Protein AF-A0A354Q6W4-F1 (afdb_monomer_lite)

pLDDT: mean 79.2, std 16.29, range [40.66, 94.56]

Sequence (60 aa):
RSGRCPVNLRWVIFHQKESLEENGAIIRFGKRRWLVDEDRFINWLRENGSSFSTPSRKIN

Secondary structure (DSSP, 8-state):
-----SS-HHHHHHHSHHHHHHTTSEEEETTTEEEE-HHHHHHHHHHHTTS---------

Structure (mmCIF, N/CA/C/O backbone):
data_AF-A0A354Q6W4-F1
#
_entry.id   AF-A0A354Q6W4-F1
#
loop_
_atom_site.group_PDB
_atom_site.id
_atom_site.type_symbol
_atom_site.label_atom_id
_atom_site.label_alt_id
_atom_site.label_comp_id
_atom_site.label_asym_id
_atom_site.label_entity_id
_atom_site.label_seq_id
_atom_site.pdbx_PDB_ins_code
_atom_site.Cartn_x
_atom_site.Cartn_y
_atom_site.Cartn_z
_atom_site.occupancy
_atom_sit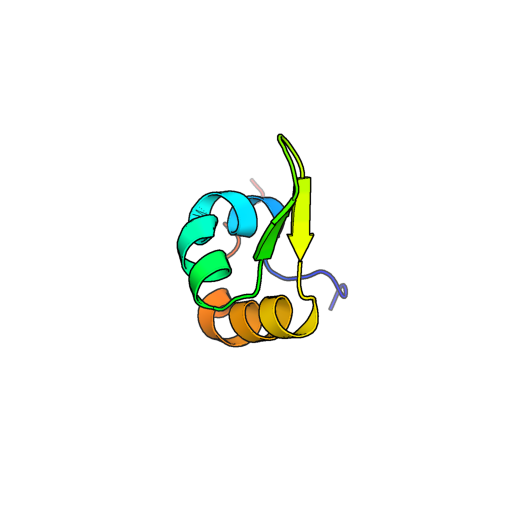e.B_iso_or_equiv
_atom_site.auth_seq_id
_atom_site.auth_comp_id
_atom_site.auth_asym_id
_atom_site.auth_atom_id
_atom_site.pdbx_PDB_model_num
ATOM 1 N N . ARG A 1 1 ? 19.198 -7.197 -12.370 1.00 47.41 1 ARG A N 1
ATOM 2 C CA . ARG A 1 1 ? 18.480 -6.137 -11.611 1.00 47.41 1 ARG A CA 1
ATOM 3 C C . ARG A 1 1 ? 17.912 -6.785 -10.351 1.00 47.41 1 ARG A C 1
ATOM 5 O O . ARG A 1 1 ? 17.303 -7.832 -10.479 1.00 47.41 1 ARG A O 1
ATOM 12 N N . SER A 1 2 ? 18.158 -6.241 -9.159 1.00 53.16 2 SER A N 1
ATOM 13 C CA . SER A 1 2 ? 17.988 -6.916 -7.853 1.00 53.16 2 SER A CA 1
ATOM 14 C C . SER A 1 2 ? 16.5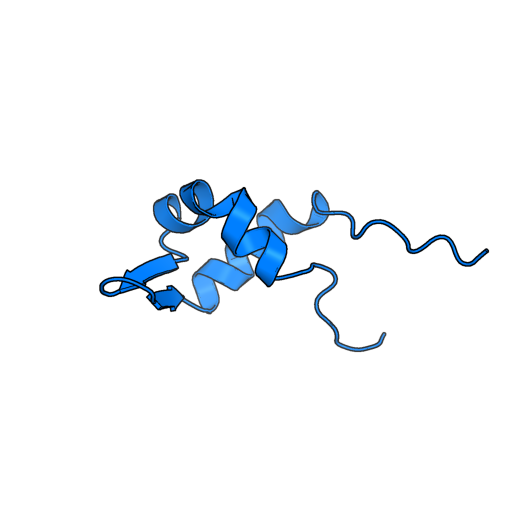41 -7.171 -7.386 1.00 53.16 2 SER A C 1
ATOM 16 O O . SER A 1 2 ? 16.339 -7.436 -6.207 1.00 53.16 2 SER A O 1
ATOM 18 N N . GLY A 1 3 ? 15.528 -7.074 -8.256 1.00 60.16 3 GLY A N 1
ATOM 19 C CA . GLY A 1 3 ? 14.113 -7.324 -7.921 1.00 60.16 3 GLY A CA 1
ATOM 20 C C . GLY A 1 3 ? 13.503 -6.405 -6.850 1.00 60.16 3 GLY A C 1
ATOM 21 O O . GLY A 1 3 ? 12.316 -6.506 -6.564 1.00 60.16 3 GLY A O 1
ATOM 22 N N . ARG A 1 4 ? 14.287 -5.505 -6.245 1.00 62.47 4 ARG A N 1
ATOM 23 C CA . ARG A 1 4 ? 13.821 -4.585 -5.208 1.00 62.47 4 ARG A CA 1
ATOM 24 C C . ARG A 1 4 ? 13.049 -3.431 -5.835 1.00 62.47 4 ARG A C 1
ATOM 26 O O . ARG A 1 4 ? 13.475 -2.881 -6.850 1.00 62.47 4 ARG A O 1
ATOM 33 N N . CYS A 1 5 ? 11.947 -3.054 -5.186 1.00 66.94 5 CYS A N 1
ATOM 34 C CA . CYS A 1 5 ? 11.213 -1.835 -5.503 1.00 66.94 5 CYS A CA 1
ATOM 35 C C . CYS A 1 5 ? 12.195 -0.646 -5.495 1.00 66.94 5 CYS A C 1
ATOM 37 O O . CYS A 1 5 ? 12.947 -0.500 -4.525 1.00 66.94 5 CYS A O 1
ATOM 39 N N . PRO A 1 6 ? 12.220 0.191 -6.548 1.00 68.25 6 PRO A N 1
ATOM 40 C CA . PRO A 1 6 ? 13.151 1.313 -6.652 1.00 68.25 6 PRO A CA 1
ATOM 41 C C . PRO A 1 6 ? 12.821 2.466 -5.694 1.00 68.25 6 PRO A C 1
ATOM 43 O O . PRO A 1 6 ? 13.506 3.484 -5.732 1.00 68.25 6 PRO A O 1
ATOM 46 N N . VAL A 1 7 ? 11.789 2.319 -4.855 1.00 73.12 7 VAL A N 1
ATOM 47 C CA . VAL A 1 7 ? 11.280 3.348 -3.950 1.00 73.12 7 VAL A CA 1
ATOM 48 C C . VAL A 1 7 ? 11.165 2.793 -2.530 1.00 73.12 7 VAL A C 1
ATOM 50 O O . VAL A 1 7 ? 10.805 1.635 -2.306 1.00 73.12 7 VAL A O 1
ATOM 53 N N . ASN A 1 8 ? 11.449 3.636 -1.537 1.00 80.94 8 ASN A N 1
ATOM 54 C CA . ASN A 1 8 ? 11.191 3.314 -0.138 1.00 80.94 8 ASN A CA 1
ATOM 55 C C . ASN A 1 8 ? 9.683 3.410 0.159 1.00 80.94 8 ASN A C 1
ATOM 57 O O . ASN A 1 8 ? 9.161 4.497 0.405 1.00 80.94 8 ASN A O 1
ATOM 61 N N . LEU A 1 9 ? 8.991 2.266 0.171 1.00 80.75 9 LEU A N 1
ATOM 62 C CA . LEU A 1 9 ? 7.536 2.197 0.377 1.00 80.75 9 LEU A CA 1
ATOM 63 C C . LEU A 1 9 ? 7.072 2.845 1.685 1.00 80.75 9 LEU A C 1
ATOM 65 O O . LEU A 1 9 ? 6.038 3.505 1.716 1.00 80.75 9 LEU A O 1
ATOM 69 N N . ARG A 1 10 ? 7.852 2.707 2.766 1.00 81.62 10 ARG A N 1
ATOM 70 C CA . ARG A 1 10 ? 7.524 3.338 4.050 1.00 81.62 10 ARG A CA 1
ATOM 71 C C . ARG A 1 10 ? 7.507 4.856 3.910 1.00 81.62 10 ARG A C 1
ATOM 73 O O . ARG A 1 10 ? 6.583 5.492 4.398 1.00 81.62 10 ARG A O 1
ATOM 80 N N . TRP A 1 11 ? 8.510 5.427 3.244 1.00 85.12 11 TRP A N 1
ATOM 81 C CA . TRP A 1 11 ? 8.564 6.868 2.999 1.00 85.12 11 TRP A CA 1
ATOM 82 C C . TRP A 1 11 ? 7.346 7.336 2.196 1.00 85.12 11 TRP A C 1
ATOM 84 O O . TRP A 1 11 ? 6.687 8.282 2.621 1.00 85.12 11 TRP A O 1
ATOM 94 N N . VAL A 1 12 ? 6.999 6.622 1.118 1.00 87.00 12 VAL A N 1
ATOM 95 C CA . VAL A 1 12 ? 5.834 6.934 0.271 1.00 87.00 12 VAL A CA 1
ATOM 96 C C . VAL A 1 12 ? 4.548 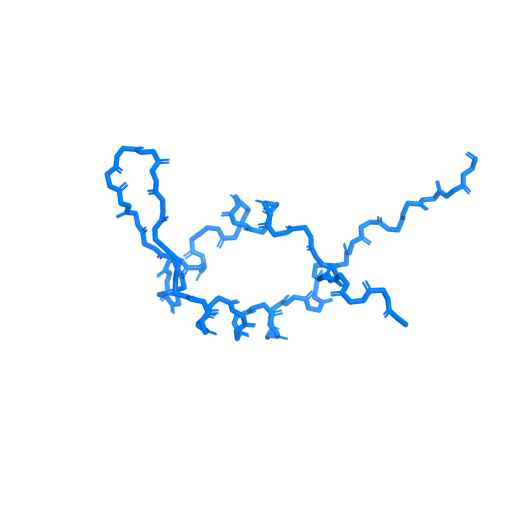6.952 1.085 1.00 87.00 12 VAL A C 1
ATOM 98 O O . VAL A 1 12 ? 3.842 7.952 1.068 1.00 87.00 12 VAL A O 1
ATOM 101 N N . ILE A 1 13 ? 4.279 5.904 1.866 1.00 84.75 13 ILE A N 1
ATOM 102 C CA . ILE A 1 13 ? 3.046 5.815 2.660 1.00 84.75 13 ILE A CA 1
ATOM 103 C C . ILE A 1 13 ? 2.915 6.994 3.637 1.00 84.75 13 ILE A C 1
ATOM 105 O O . ILE A 1 13 ? 1.816 7.503 3.833 1.00 84.75 13 ILE A O 1
ATOM 109 N N . PHE A 1 14 ? 4.016 7.451 4.243 1.00 84.69 14 PHE A N 1
ATOM 110 C CA . PHE A 1 14 ? 3.970 8.564 5.198 1.00 84.69 14 PHE A CA 1
ATOM 111 C C . PHE A 1 14 ? 3.901 9.949 4.544 1.00 84.69 14 PHE A C 1
ATOM 113 O O . PHE A 1 14 ? 3.276 10.833 5.121 1.00 84.69 14 PHE A O 1
ATOM 120 N N . HIS A 1 15 ? 4.524 10.151 3.380 1.00 87.06 15 HIS A N 1
ATOM 121 C CA . HIS A 1 15 ? 4.601 11.474 2.738 1.00 87.06 15 HIS A CA 1
ATOM 122 C C . HIS A 1 15 ? 3.512 11.700 1.688 1.00 87.06 15 HIS A C 1
ATOM 124 O O . HIS A 1 15 ? 3.182 12.840 1.396 1.00 87.06 15 HIS A O 1
ATOM 130 N N . GLN A 1 16 ? 2.955 10.626 1.129 1.00 90.25 16 GLN A N 1
ATOM 131 C CA . GLN A 1 16 ? 1.950 10.655 0.059 1.00 90.25 16 GLN A CA 1
ATOM 132 C C . GLN A 1 16 ? 0.609 10.088 0.537 1.00 90.25 16 GLN A C 1
ATOM 134 O O . GLN A 1 16 ? -0.225 9.668 -0.257 1.00 90.25 16 GLN A O 1
ATOM 139 N N . LYS A 1 17 ? 0.409 10.060 1.860 1.00 89.50 17 LYS A N 1
ATOM 140 C CA . LYS A 1 17 ? -0.754 9.471 2.529 1.00 89.50 17 LYS A CA 1
ATOM 141 C C . LYS A 1 17 ? -2.081 9.963 1.949 1.00 89.50 17 LYS A C 1
ATOM 143 O O . LYS A 1 17 ? -2.943 9.147 1.661 1.00 89.50 17 LYS A O 1
ATOM 148 N N . GLU A 1 18 ? -2.223 11.276 1.799 1.00 91.62 18 GLU A N 1
ATOM 149 C CA . GLU A 1 18 ? -3.448 11.919 1.315 1.00 91.62 18 GLU A CA 1
ATOM 150 C C . GLU A 1 18 ? -3.776 11.474 -0.114 1.00 91.62 18 GLU A C 1
ATOM 152 O O . GLU A 1 18 ? -4.843 10.921 -0.352 1.00 91.62 18 GLU A O 1
ATOM 157 N N . SER A 1 19 ? -2.802 11.557 -1.026 1.00 92.50 19 SER A N 1
ATOM 158 C CA . SER A 1 19 ? -2.965 11.085 -2.407 1.00 92.50 19 SER A CA 1
ATOM 159 C C . SER A 1 19 ? -3.303 9.590 -2.477 1.00 92.50 19 SER A C 1
ATOM 161 O O . SER A 1 19 ? -4.144 9.171 -3.272 1.00 92.50 19 SER A O 1
ATOM 163 N N . LEU A 1 20 ? -2.688 8.764 -1.626 1.00 93.00 20 LEU A N 1
ATOM 164 C CA . LEU A 1 20 ? -2.986 7.333 -1.558 1.00 93.00 20 LEU A CA 1
ATOM 165 C C . LEU A 1 20 ? -4.402 7.048 -1.030 1.00 93.00 20 LEU A C 1
ATOM 167 O O . LEU A 1 20 ? -5.032 6.099 -1.496 1.00 93.00 20 LEU A O 1
ATOM 171 N N . GLU A 1 21 ? -4.903 7.834 -0.07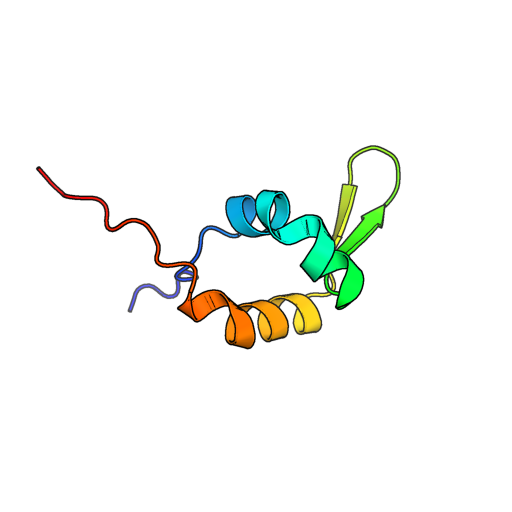4 1.00 93.69 21 GLU A N 1
ATOM 172 C CA . GLU A 1 21 ? -6.286 7.729 0.412 1.00 93.69 21 GLU A CA 1
ATOM 173 C C . GLU A 1 21 ? -7.285 8.156 -0.676 1.00 93.69 21 GLU A C 1
ATOM 175 O O . GLU A 1 21 ? -8.252 7.435 -0.921 1.00 93.69 21 GLU A O 1
ATOM 180 N N . GLU A 1 22 ? -7.029 9.262 -1.382 1.00 93.69 22 GLU A N 1
ATOM 181 C CA . GLU A 1 22 ? -7.883 9.766 -2.474 1.00 93.69 22 GLU A CA 1
ATOM 182 C C . GLU A 1 22 ? -8.008 8.780 -3.642 1.00 93.69 22 GLU A C 1
ATOM 184 O O . GLU A 1 22 ? -9.093 8.583 -4.189 1.00 93.69 22 GLU A O 1
ATOM 189 N N . ASN A 1 23 ? -6.914 8.102 -3.995 1.00 93.06 23 ASN A N 1
ATOM 190 C CA . ASN A 1 23 ? -6.906 7.072 -5.038 1.00 93.06 23 ASN A CA 1
ATOM 191 C C . ASN A 1 23 ? -7.467 5.717 -4.548 1.00 93.06 23 ASN A C 1
ATOM 193 O O . ASN A 1 23 ? -7.575 4.750 -5.313 1.00 93.06 23 ASN A O 1
ATOM 197 N N . GLY A 1 24 ? -7.830 5.619 -3.265 1.00 93.31 24 GLY A N 1
ATOM 198 C CA . GLY A 1 24 ? -8.311 4.390 -2.636 1.00 93.31 24 GLY A CA 1
ATOM 199 C C . GLY A 1 24 ? -7.244 3.300 -2.516 1.00 93.31 24 GLY A C 1
ATOM 200 O O . GLY A 1 24 ? -7.586 2.132 -2.368 1.00 93.31 24 GLY A O 1
ATOM 201 N N . ALA A 1 25 ? -5.961 3.659 -2.602 1.0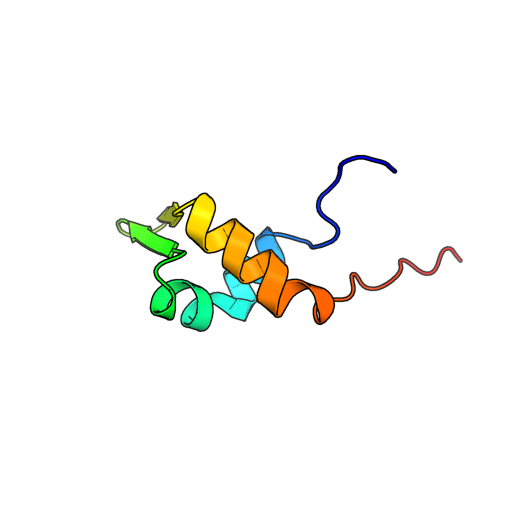0 94.56 25 ALA A N 1
ATOM 202 C CA . ALA A 1 25 ? -4.845 2.732 -2.438 1.00 94.56 25 ALA A CA 1
ATOM 203 C C . ALA A 1 25 ? -4.622 2.356 -0.968 1.00 94.56 25 ALA A C 1
ATOM 205 O O . ALA A 1 25 ? -4.163 1.252 -0.672 1.00 94.56 25 ALA A O 1
ATOM 206 N N . ILE A 1 26 ? -4.951 3.256 -0.036 1.00 94.25 26 ILE A N 1
ATOM 207 C CA . ILE A 1 26 ? -4.939 2.966 1.400 1.00 94.25 26 ILE A CA 1
ATOM 208 C C . ILE A 1 26 ? -6.217 3.462 2.073 1.00 94.25 26 ILE A C 1
ATOM 210 O O . ILE A 1 26 ? -6.811 4.454 1.663 1.00 94.25 26 ILE A O 1
ATOM 214 N N . ILE A 1 27 ? -6.607 2.805 3.162 1.00 93.69 27 ILE A N 1
ATOM 215 C CA . ILE A 1 27 ? -7.693 3.261 4.034 1.00 93.69 27 ILE A CA 1
ATOM 216 C C . ILE A 1 27 ? -7.343 3.023 5.500 1.00 93.69 27 ILE A C 1
ATOM 218 O O . ILE A 1 27 ? -6.674 2.049 5.866 1.00 93.69 27 ILE A O 1
ATOM 222 N N . ARG A 1 28 ? -7.787 3.931 6.370 1.00 90.19 28 ARG A N 1
ATOM 223 C CA . ARG A 1 28 ? -7.543 3.824 7.808 1.00 90.19 28 ARG A CA 1
ATOM 224 C C . ARG A 1 28 ? -8.308 2.644 8.397 1.00 90.19 28 ARG A C 1
ATOM 226 O O . ARG A 1 28 ? -9.522 2.551 8.256 1.00 90.19 28 ARG A O 1
ATOM 233 N N . PHE A 1 29 ? -7.609 1.801 9.152 1.00 92.00 29 PHE A N 1
ATOM 234 C CA . PHE A 1 29 ? -8.202 0.684 9.881 1.00 92.00 29 PHE A CA 1
ATOM 235 C C . PHE A 1 29 ? -7.878 0.778 11.372 1.00 92.00 29 PHE A C 1
ATOM 237 O O . PHE A 1 29 ? -6.785 0.457 11.850 1.00 92.00 29 PHE A O 1
ATOM 244 N N . GLY A 1 30 ? -8.854 1.270 12.131 1.00 91.62 30 GLY A N 1
ATOM 245 C CA . GLY A 1 30 ? -8.705 1.515 13.560 1.00 91.62 30 GLY A CA 1
ATOM 246 C C . GLY A 1 30 ? -7.662 2.592 13.888 1.00 91.62 30 GLY A C 1
ATOM 247 O O . GLY A 1 30 ? -7.399 3.524 13.123 1.00 91.62 30 GLY A O 1
ATOM 248 N N . LYS A 1 31 ? -7.069 2.495 15.085 1.00 88.62 31 LYS A N 1
ATOM 249 C CA . LYS A 1 31 ? -6.247 3.582 15.643 1.00 88.62 31 LYS A CA 1
ATOM 250 C C . LYS A 1 31 ? -4.849 3.692 15.022 1.00 88.62 31 LYS A C 1
ATOM 252 O O . LYS A 1 31 ? -4.332 4.803 14.944 1.00 88.62 31 LYS A O 1
ATOM 257 N N . ARG A 1 32 ? -4.230 2.570 14.625 1.00 86.75 32 ARG A N 1
ATOM 258 C CA . ARG A 1 32 ? -2.795 2.490 14.258 1.00 86.75 32 ARG A CA 1
ATOM 259 C C . ARG A 1 32 ? -2.490 1.670 12.998 1.00 86.75 32 ARG A C 1
ATOM 261 O O . ARG A 1 32 ? -1.319 1.419 12.731 1.00 86.75 32 ARG A O 1
ATOM 268 N N . ARG A 1 33 ? -3.501 1.195 12.267 1.00 87.38 33 ARG A N 1
ATOM 269 C CA . ARG A 1 33 ? -3.300 0.344 11.088 1.00 87.38 33 ARG A CA 1
ATOM 270 C C . ARG A 1 33 ? -3.928 0.974 9.853 1.00 87.38 33 ARG A C 1
ATOM 272 O O . ARG A 1 33 ? -4.839 1.795 9.946 1.00 87.38 33 ARG A O 1
ATOM 279 N N . TRP A 1 34 ? -3.403 0.554 8.715 1.00 89.69 34 TRP A N 1
ATOM 280 C CA . TRP A 1 34 ? -3.853 0.918 7.383 1.00 89.69 34 TRP A CA 1
ATOM 281 C C . TRP A 1 34 ? -4.117 -0.377 6.634 1.00 89.69 34 TRP A C 1
ATOM 283 O O . TRP A 1 34 ? -3.324 -1.315 6.747 1.00 89.69 34 TRP A O 1
ATOM 293 N N . LEU A 1 35 ? -5.236 -0.436 5.923 1.00 92.62 35 LEU A N 1
ATOM 294 C CA . LEU A 1 35 ? -5.434 -1.439 4.887 1.00 92.62 35 LEU A CA 1
ATOM 295 C C . LEU A 1 35 ? -4.900 -0.854 3.588 1.00 92.62 35 LEU A C 1
ATOM 297 O O . LEU A 1 35 ? -5.040 0.345 3.346 1.00 92.62 35 LEU A O 1
ATOM 301 N N . VAL A 1 36 ? -4.258 -1.704 2.799 1.00 91.88 36 VAL A N 1
ATOM 302 C CA . VAL A 1 36 ? -3.654 -1.341 1.522 1.00 91.88 36 VAL A CA 1
ATOM 303 C C . VAL A 1 36 ? -4.317 -2.198 0.458 1.00 91.88 36 VAL A C 1
ATOM 305 O O . VAL A 1 36 ? -4.346 -3.421 0.595 1.00 91.88 36 VAL A O 1
ATOM 308 N N . ASP A 1 37 ? -4.853 -1.553 -0.569 1.00 94.50 37 ASP A N 1
ATOM 309 C CA . ASP A 1 37 ? -5.242 -2.211 -1.812 1.00 94.50 37 ASP A CA 1
ATOM 310 C C . ASP A 1 37 ? -3.971 -2.346 -2.659 1.00 94.50 37 ASP A C 1
ATOM 312 O O . ASP A 1 37 ? -3.414 -1.350 -3.124 1.00 94.50 37 ASP A O 1
ATOM 316 N N . GLU A 1 38 ? -3.457 -3.572 -2.774 1.00 90.38 38 GLU A N 1
ATOM 317 C CA . GLU A 1 38 ? -2.170 -3.848 -3.416 1.00 90.38 38 GLU A CA 1
ATOM 318 C C . GLU A 1 38 ? -2.149 -3.403 -4.884 1.00 90.38 38 GLU A C 1
ATOM 320 O O . GLU A 1 38 ? -1.197 -2.742 -5.304 1.00 90.38 38 GLU A O 1
ATOM 325 N N . ASP A 1 39 ? -3.212 -3.679 -5.642 1.00 92.88 39 ASP A N 1
ATOM 326 C CA . ASP A 1 39 ? -3.289 -3.347 -7.066 1.00 92.88 39 ASP A CA 1
ATOM 327 C C . ASP A 1 39 ? -3.322 -1.833 -7.277 1.00 92.88 39 ASP A C 1
ATOM 329 O O . ASP A 1 39 ? -2.543 -1.286 -8.068 1.00 92.88 39 ASP A O 1
ATOM 333 N N . ARG A 1 40 ? -4.175 -1.125 -6.527 1.00 92.12 40 ARG A N 1
ATOM 334 C CA . ARG A 1 40 ? -4.253 0.343 -6.598 1.00 92.12 40 ARG A CA 1
ATOM 335 C C . ARG A 1 40 ? -2.962 1.001 -6.137 1.00 92.12 40 ARG A C 1
ATOM 337 O O . ARG A 1 40 ? -2.512 1.961 -6.758 1.00 92.12 40 ARG A O 1
ATOM 344 N N . PHE A 1 41 ? -2.340 0.477 -5.085 1.00 91.06 41 PHE A N 1
ATOM 345 C CA . PHE A 1 41 ? -1.077 0.992 -4.570 1.00 91.06 41 PHE A CA 1
ATOM 346 C C . PHE A 1 41 ? 0.064 0.812 -5.578 1.00 91.06 41 PHE A C 1
ATOM 348 O O . PHE A 1 41 ? 0.824 1.750 -5.826 1.00 91.06 41 PHE A O 1
ATOM 355 N N . ILE A 1 42 ? 0.169 -0.359 -6.212 1.00 87.25 42 ILE A N 1
ATOM 356 C CA . ILE A 1 42 ? 1.176 -0.619 -7.247 1.00 87.25 42 ILE A CA 1
ATOM 357 C C . ILE A 1 42 ? 0.927 0.245 -8.487 1.00 87.25 42 ILE A C 1
ATOM 359 O O . ILE A 1 42 ? 1.887 0.788 -9.037 1.00 87.25 42 ILE A O 1
ATOM 363 N N . ASN A 1 43 ? -0.323 0.402 -8.925 1.00 90.19 43 ASN A N 1
ATOM 364 C CA . ASN A 1 43 ? -0.652 1.262 -10.065 1.00 90.19 43 ASN A CA 1
ATOM 365 C C . ASN A 1 43 ? -0.301 2.724 -9.779 1.00 90.19 43 ASN A C 1
ATOM 367 O O . ASN A 1 43 ? 0.429 3.338 -10.557 1.00 90.19 43 ASN A O 1
ATOM 371 N N . TRP A 1 44 ? -0.676 3.232 -8.603 1.00 91.00 44 TRP A N 1
ATOM 372 C CA . TRP A 1 44 ? -0.298 4.574 -8.167 1.00 91.00 44 TRP A CA 1
ATOM 373 C C . TRP A 1 44 ? 1.227 4.758 -8.139 1.00 91.00 44 TRP A C 1
ATOM 375 O O . TRP A 1 44 ? 1.740 5.778 -8.604 1.00 91.00 44 TRP A O 1
ATOM 385 N N . LEU A 1 45 ? 1.979 3.758 -7.659 1.00 86.88 45 LEU A N 1
ATOM 386 C CA . LEU A 1 45 ? 3.446 3.774 -7.675 1.00 86.88 45 LEU A CA 1
ATOM 387 C C . LEU A 1 45 ? 4.027 3.767 -9.092 1.00 86.88 45 LEU A C 1
ATOM 389 O O . LEU A 1 45 ? 5.081 4.356 -9.310 1.00 86.88 45 LEU A O 1
ATOM 393 N N . ARG A 1 46 ? 3.400 3.092 -10.055 1.00 84.75 46 ARG A N 1
ATOM 394 C CA . ARG A 1 46 ? 3.864 3.105 -11.452 1.00 84.75 46 ARG A CA 1
ATOM 395 C C . ARG A 1 46 ? 3.660 4.473 -12.094 1.00 84.75 46 ARG A C 1
ATOM 397 O O . ARG A 1 46 ? 4.530 4.917 -12.836 1.00 84.75 46 ARG A O 1
ATOM 404 N N . GLU A 1 47 ? 2.552 5.131 -11.778 1.00 86.31 47 GLU A N 1
ATOM 405 C CA . GLU A 1 47 ? 2.192 6.445 -12.317 1.00 86.31 47 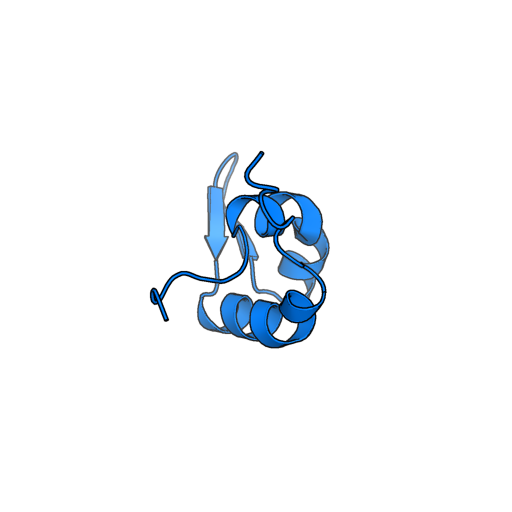GLU A CA 1
ATOM 406 C C . GLU A 1 47 ? 3.008 7.578 -11.681 1.00 86.31 47 GLU A C 1
ATOM 408 O O . GLU A 1 47 ? 3.518 8.449 -12.382 1.00 86.31 47 GLU A O 1
ATOM 413 N N . ASN A 1 48 ? 3.190 7.540 -10.359 1.00 83.94 48 ASN A N 1
ATOM 414 C CA . ASN A 1 48 ? 3.777 8.643 -9.589 1.00 83.94 48 ASN A CA 1
ATOM 415 C C . ASN A 1 48 ? 5.218 8.362 -9.128 1.00 83.94 48 ASN A C 1
ATOM 417 O O . ASN A 1 48 ? 5.951 9.273 -8.740 1.00 83.94 48 ASN A O 1
ATOM 421 N N . GLY A 1 49 ? 5.653 7.099 -9.163 1.00 70.56 49 GLY A N 1
ATOM 422 C CA . GLY A 1 49 ? 6.911 6.649 -8.565 1.00 70.56 49 GLY A CA 1
ATOM 423 C C . GLY A 1 49 ? 8.181 6.986 -9.329 1.00 70.56 49 GLY A C 1
ATOM 424 O O . GLY A 1 49 ? 9.263 6.928 -8.746 1.00 70.56 49 GLY A O 1
ATOM 425 N N . SER A 1 50 ? 8.071 7.383 -10.595 1.00 67.00 50 SER A N 1
ATOM 426 C CA . SER A 1 50 ? 9.195 7.881 -11.399 1.00 67.00 50 SER A CA 1
ATOM 427 C C . SER A 1 50 ? 9.792 9.178 -10.834 1.00 67.00 50 SER A C 1
ATOM 429 O O . SER A 1 50 ? 10.993 9.408 -10.973 1.00 67.00 50 SER A O 1
ATOM 431 N N . SER A 1 51 ? 8.980 9.979 -10.137 1.00 63.12 51 SER A N 1
ATOM 432 C CA . SER A 1 51 ? 9.386 11.235 -9.492 1.00 63.12 51 SER A CA 1
ATOM 433 C C . SER A 1 51 ? 10.049 11.027 -8.126 1.00 63.12 51 SER A C 1
ATOM 435 O O . SER A 1 51 ? 10.807 11.881 -7.664 1.00 63.12 51 SER A O 1
ATOM 437 N N . PHE A 1 52 ? 9.825 9.879 -7.475 1.00 65.19 52 PHE A N 1
ATOM 438 C CA . PHE A 1 52 ? 10.472 9.526 -6.209 1.00 65.19 52 PHE A CA 1
ATOM 439 C C . PHE A 1 52 ? 11.831 8.892 -6.492 1.00 65.19 52 PHE A C 1
ATOM 441 O O . PHE A 1 52 ? 12.056 7.705 -6.252 1.00 65.19 52 PHE A O 1
ATOM 448 N N . SER A 1 53 ? 12.754 9.685 -7.042 1.00 55.03 53 SER A N 1
ATOM 449 C CA . SER A 1 53 ? 14.141 9.246 -7.150 1.00 55.03 53 SER A CA 1
ATOM 450 C C . SER A 1 53 ? 14.635 8.854 -5.753 1.00 55.03 53 SER A C 1
ATOM 452 O O . SER A 1 53 ? 14.624 9.654 -4.816 1.00 55.03 53 SER A O 1
ATOM 454 N N . THR A 1 54 ? 15.019 7.587 -5.582 1.00 52.47 54 THR A N 1
ATOM 455 C CA . THR A 1 54 ? 15.785 7.178 -4.404 1.00 52.47 54 THR A CA 1
ATOM 456 C C . THR A 1 54 ? 17.009 8.089 -4.355 1.00 52.47 54 THR A C 1
ATOM 458 O O . THR A 1 54 ? 17.722 8.136 -5.362 1.00 52.47 54 THR A O 1
ATOM 461 N N . PRO A 1 55 ? 17.281 8.817 -3.252 1.00 50.06 55 PRO A N 1
ATOM 462 C CA . PRO A 1 55 ? 18.523 9.562 -3.149 1.00 50.06 55 PRO A CA 1
ATOM 463 C C . PRO A 1 55 ? 19.654 8.562 -3.366 1.00 50.06 55 PRO A C 1
ATOM 465 O O . PRO A 1 55 ? 19.824 7.623 -2.584 1.00 50.06 55 PRO A O 1
ATOM 468 N N . SER A 1 56 ? 20.360 8.712 -4.490 1.00 47.38 56 SER A N 1
ATOM 469 C CA . SER A 1 56 ? 21.495 7.866 -4.825 1.00 47.38 56 SER A CA 1
ATOM 470 C C . SER A 1 56 ? 22.452 7.968 -3.651 1.00 47.38 56 SER A C 1
ATOM 472 O O . SER A 1 56 ? 22.923 9.059 -3.321 1.00 47.38 56 SER A O 1
ATOM 474 N N . ARG A 1 57 ? 22.659 6.854 -2.946 1.00 48.19 57 ARG A N 1
ATOM 475 C CA . ARG A 1 57 ? 23.607 6.792 -1.840 1.00 48.19 57 ARG A CA 1
ATOM 476 C C . ARG A 1 57 ? 24.959 7.133 -2.467 1.00 48.19 57 ARG A C 1
ATOM 478 O O . ARG A 1 57 ? 25.516 6.295 -3.168 1.00 48.19 57 ARG A O 1
ATOM 485 N N . LYS A 1 58 ? 25.443 8.372 -2.302 1.00 47.34 58 LYS A N 1
ATOM 486 C CA . LYS A 1 58 ? 26.812 8.723 -2.689 1.00 47.34 58 LYS A CA 1
ATOM 487 C C . LYS A 1 58 ? 27.710 7.823 -1.852 1.00 47.34 58 LYS A C 1
ATOM 489 O O . LYS A 1 58 ? 27.779 7.983 -0.638 1.00 47.34 58 LYS A O 1
ATOM 494 N N . ILE A 1 59 ? 28.289 6.817 -2.497 1.00 46.31 59 ILE A N 1
ATOM 495 C CA . ILE A 1 59 ? 29.377 6.036 -1.928 1.00 46.31 59 ILE A CA 1
ATOM 496 C C . ILE A 1 59 ? 30.563 6.998 -1.935 1.00 46.31 59 ILE A C 1
ATOM 498 O O . ILE A 1 59 ? 31.025 7.375 -3.010 1.00 46.31 59 ILE A O 1
ATOM 502 N N . ASN A 1 60 ? 30.955 7.461 -0.754 1.00 40.66 60 ASN A N 1
ATOM 503 C CA . ASN A 1 60 ? 32.219 8.139 -0.505 1.00 40.66 60 ASN A CA 1
ATOM 504 C C . ASN A 1 60 ? 32.887 7.393 0.644 1.00 40.66 60 ASN A C 1
ATOM 506 O O . ASN A 1 60 ? 32.158 7.123 1.629 1.00 40.66 60 ASN A O 1
#

Radius of gyration: 13.06 Å; chains: 1; bounding box: 41×19×28 Å

Foldseek 3Di:
DPPDDQADVVVCCVPVVVVCVVLVQWDDDPDPDIDGDPVSVVVCCVVPVVVRHDPPPPPD